Protein AF-A0A1I8CE10-F1 (afdb_monomer_lite)

pLDDT: mean 77.89, std 14.16, range [30.45, 92.81]

Foldseek 3Di:
DQKDKDKWAADCVQPVQEDDPVCLVVLRGTFKMWIARPVPPRPDGVDIDGPDPPSDRHIQQDWDQDPVLNFKIWTWRFQQQKIWIWGRVPVVDIDTPDMDGAAHCQAPVNVDWDADPNDTDHGHHFDADPNHTRHTHFHDWDADNVRPDIDTDRDDDLRHSVVRTVVSVDDDD

Secondary structure (DSSP, 8-state):
--EEEEE--B-HHHHTT---HHHHHTT-B--EEEEEESSS-TT-EEEEEES-SS---S-EEEEEE-SSSTTEEEEEETTTTEEEEEE-SSTTS-EEEEEEE-SSS-SGGG---EEETTEEEPPPPPPEETTEE--S----EEE-TTS--EEE-----HHHHHHH-GGGS----

Structure (mmCIF, N/CA/C/O backbone):
data_AF-A0A1I8CE10-F1
#
_entry.id   AF-A0A1I8CE10-F1
#
loop_
_atom_site.group_PDB
_atom_site.id
_atom_site.type_symbol
_atom_site.label_atom_id
_atom_site.label_alt_id
_atom_site.label_comp_id
_atom_site.label_asym_id
_atom_site.label_entity_id
_atom_site.label_seq_id
_atom_site.pdbx_PDB_ins_code
_atom_site.Cartn_x
_atom_site.Cartn_y
_atom_site.Cartn_z
_atom_site.occupancy
_atom_site.B_iso_or_equiv
_atom_site.auth_seq_id
_atom_site.auth_comp_id
_atom_site.auth_asym_id
_atom_site.auth_atom_id
_atom_site.pdbx_PDB_model_num
ATOM 1 N N . MET A 1 1 ? 13.246 -8.061 -19.272 1.00 61.94 1 MET A N 1
ATOM 2 C CA . MET A 1 1 ? 13.895 -7.021 -18.433 1.00 61.94 1 MET A CA 1
ATOM 3 C C . MET A 1 1 ? 14.437 -7.680 -17.164 1.00 61.94 1 MET A C 1
ATOM 5 O O . MET A 1 1 ? 13.780 -8.584 -16.674 1.00 61.94 1 MET A O 1
ATOM 9 N N . ASN A 1 2 ? 15.607 -7.287 -16.641 1.00 68.12 2 ASN A N 1
ATOM 10 C CA . ASN A 1 2 ? 16.063 -7.734 -15.312 1.00 68.12 2 ASN A CA 1
ATOM 11 C C . ASN A 1 2 ? 15.824 -6.592 -14.330 1.00 68.12 2 ASN A C 1
ATOM 13 O O . ASN A 1 2 ? 16.717 -5.783 -14.114 1.00 68.12 2 ASN A O 1
ATOM 17 N N . ALA A 1 3 ? 14.603 -6.480 -13.820 1.00 72.81 3 ALA A N 1
ATOM 18 C CA . ALA A 1 3 ? 14.225 -5.403 -12.917 1.00 72.81 3 ALA A CA 1
ATOM 19 C C . ALA A 1 3 ? 14.178 -5.899 -11.472 1.00 72.81 3 ALA A C 1
ATOM 21 O O . ALA A 1 3 ? 13.617 -6.958 -11.198 1.00 72.81 3 ALA A O 1
ATOM 22 N N . MET A 1 4 ? 14.718 -5.105 -10.552 1.00 74.88 4 MET A N 1
ATOM 23 C CA . MET A 1 4 ? 14.392 -5.185 -9.130 1.00 74.88 4 MET A CA 1
ATOM 24 C C . MET A 1 4 ? 13.599 -3.944 -8.755 1.00 74.88 4 MET A C 1
ATOM 26 O O . MET A 1 4 ? 13.940 -2.841 -9.175 1.00 74.88 4 MET A O 1
ATOM 30 N N . ILE A 1 5 ? 12.520 -4.136 -8.005 1.00 76.19 5 ILE A N 1
ATOM 31 C CA . ILE A 1 5 ? 11.600 -3.065 -7.644 1.00 76.19 5 ILE A CA 1
ATOM 32 C C . ILE A 1 5 ? 11.663 -2.882 -6.139 1.00 76.19 5 ILE A C 1
ATOM 34 O O . ILE A 1 5 ? 11.455 -3.831 -5.387 1.00 76.19 5 ILE A O 1
ATOM 38 N N . ASN A 1 6 ? 11.954 -1.658 -5.720 1.00 78.06 6 ASN A N 1
ATOM 39 C CA . ASN A 1 6 ? 12.004 -1.265 -4.326 1.00 78.06 6 ASN A CA 1
ATOM 40 C C . ASN A 1 6 ? 10.860 -0.303 -4.022 1.00 78.06 6 ASN A C 1
ATOM 42 O O . ASN A 1 6 ? 10.732 0.738 -4.673 1.00 78.06 6 ASN A O 1
ATOM 46 N N . THR A 1 7 ? 10.077 -0.639 -3.008 1.00 79.62 7 THR A N 1
ATOM 47 C CA . THR A 1 7 ? 9.103 0.256 -2.390 1.00 79.62 7 THR A CA 1
ATOM 48 C C . THR A 1 7 ? 9.663 0.876 -1.123 1.00 79.62 7 THR A C 1
ATOM 50 O O . THR A 1 7 ? 10.658 0.427 -0.553 1.00 79.62 7 THR A O 1
ATOM 53 N N . GLU A 1 8 ? 9.002 1.933 -0.671 1.00 80.44 8 GLU A N 1
ATOM 54 C CA . GLU A 1 8 ? 9.357 2.645 0.543 1.00 80.44 8 GLU A CA 1
ATOM 55 C C . GLU A 1 8 ? 8.199 2.589 1.538 1.00 80.44 8 GLU A C 1
ATOM 57 O O . GLU A 1 8 ? 7.054 2.877 1.189 1.00 80.44 8 GLU A O 1
ATOM 62 N N . TRP A 1 9 ? 8.524 2.300 2.796 1.00 82.56 9 TRP A N 1
ATOM 63 C CA . TRP A 1 9 ? 7.631 2.515 3.932 1.00 82.56 9 TRP A CA 1
ATOM 64 C C . TRP A 1 9 ? 8.185 3.643 4.814 1.00 82.56 9 TRP A C 1
ATOM 66 O O . TRP A 1 9 ? 8.632 4.654 4.290 1.00 82.56 9 TRP A O 1
ATOM 76 N N . GLY A 1 10 ? 8.169 3.526 6.139 1.00 84.25 10 GLY A N 1
ATOM 77 C CA . GLY A 1 10 ? 8.849 4.459 7.041 1.00 84.25 10 GLY A CA 1
ATOM 78 C C . GLY A 1 10 ? 10.005 3.798 7.783 1.00 84.25 10 GLY A C 1
ATOM 79 O O . GLY A 1 10 ? 10.078 2.574 7.891 1.00 84.25 10 GLY A O 1
ATOM 80 N N . SER A 1 11 ? 10.902 4.612 8.343 1.00 89.19 11 SER A N 1
ATOM 81 C CA . SER A 1 11 ? 11.915 4.091 9.269 1.00 89.19 11 SER A CA 1
ATOM 82 C C . SER A 1 11 ? 11.237 3.465 10.501 1.00 89.19 11 SER A C 1
ATOM 84 O O . SER A 1 11 ? 10.192 3.976 10.918 1.00 89.19 11 SER A O 1
ATOM 86 N N . PRO A 1 12 ? 11.822 2.443 11.159 1.00 88.75 12 PRO A N 1
ATOM 87 C CA . PRO A 1 12 ? 11.229 1.816 12.344 1.00 88.75 12 PRO A CA 1
ATOM 88 C C . PRO A 1 12 ? 10.793 2.807 13.433 1.00 88.75 12 PRO A C 1
ATOM 90 O O . PRO A 1 12 ? 9.740 2.646 14.045 1.00 88.75 12 PRO A O 1
ATOM 93 N N . ASN A 1 13 ? 11.557 3.883 13.644 1.00 91.12 13 ASN A N 1
ATOM 94 C CA . ASN A 1 13 ? 11.224 4.915 14.628 1.00 91.12 13 ASN A CA 1
ATOM 95 C C . ASN A 1 13 ? 9.991 5.751 14.259 1.00 91.12 13 ASN A C 1
ATOM 97 O O . ASN A 1 13 ? 9.339 6.268 15.160 1.00 91.12 13 ASN A O 1
ATOM 101 N N . SER A 1 14 ? 9.676 5.867 12.970 1.00 88.81 14 SER A N 1
ATOM 102 C CA . SER A 1 14 ? 8.537 6.630 12.444 1.00 88.81 14 SER A CA 1
ATOM 103 C C . SER A 1 14 ? 7.235 5.826 12.405 1.00 88.81 14 SER A C 1
ATOM 105 O O . SER A 1 14 ? 6.162 6.413 12.337 1.00 88.81 14 SER A O 1
ATOM 107 N N . ILE A 1 15 ? 7.314 4.492 12.416 1.00 87.38 15 ILE A N 1
ATOM 108 C CA . ILE A 1 15 ? 6.144 3.608 12.248 1.00 87.38 15 ILE A CA 1
ATOM 109 C C . ILE A 1 15 ? 5.738 2.893 13.540 1.00 87.38 15 ILE A C 1
ATOM 111 O O . ILE A 1 15 ? 4.560 2.583 13.721 1.00 87.38 15 ILE A O 1
ATOM 115 N N . LYS A 1 16 ? 6.688 2.644 14.457 1.00 88.75 16 LYS A N 1
ATOM 116 C CA . LYS A 1 16 ? 6.484 1.755 15.616 1.00 88.75 16 LYS A CA 1
ATOM 117 C C . LYS A 1 16 ? 5.374 2.203 16.569 1.00 88.75 16 LYS A C 1
ATOM 119 O O . LYS A 1 16 ? 4.753 1.349 17.187 1.00 88.75 16 LYS A O 1
ATOM 124 N N . ASN A 1 17 ? 5.121 3.510 16.656 1.00 89.00 17 ASN A N 1
ATOM 125 C CA . ASN A 1 17 ? 4.193 4.119 17.614 1.00 89.00 17 ASN A CA 1
ATOM 126 C C . ASN A 1 17 ? 2.840 4.515 16.997 1.00 89.00 17 ASN A C 1
ATOM 128 O O . ASN A 1 17 ? 2.095 5.270 17.614 1.00 89.00 17 ASN A O 1
ATOM 132 N N . GLY A 1 18 ? 2.528 4.034 15.792 1.00 88.44 18 GLY A N 1
ATOM 133 C CA . GLY A 1 18 ? 1.312 4.415 15.074 1.00 88.44 18 GLY A CA 1
ATOM 134 C C . GLY A 1 18 ? 1.564 5.398 13.934 1.00 88.44 18 GLY A C 1
ATOM 135 O O . GLY A 1 18 ? 2.695 5.810 13.667 1.00 88.44 18 GLY A O 1
ATOM 136 N N . PHE A 1 19 ? 0.489 5.718 13.226 1.00 87.88 19 PHE A N 1
ATOM 137 C CA . PHE A 1 19 ? 0.472 6.678 12.136 1.00 87.88 19 PHE A CA 1
ATOM 138 C C . PHE A 1 19 ? 0.499 8.111 12.687 1.00 87.88 19 PHE A C 1
ATOM 140 O O . PHE A 1 19 ? -0.217 8.440 13.633 1.00 87.88 19 PHE A O 1
ATOM 147 N N . ASN A 1 20 ? 1.293 8.991 12.082 1.00 88.56 20 ASN A N 1
ATOM 148 C CA . ASN A 1 20 ? 1.401 10.386 12.494 1.00 88.56 20 ASN A CA 1
ATOM 149 C C . ASN A 1 20 ? 1.367 11.316 11.279 1.00 88.56 20 ASN A C 1
ATOM 151 O O . ASN A 1 20 ? 2.265 11.298 10.439 1.00 88.56 20 ASN A O 1
ATOM 155 N N . ILE A 1 21 ? 0.362 12.189 11.223 1.00 84.81 21 ILE A N 1
ATOM 156 C CA . ILE A 1 21 ? 0.186 13.140 10.120 1.00 84.81 21 ILE A CA 1
ATOM 157 C C . ILE A 1 21 ? 1.339 14.152 10.008 1.00 84.81 21 ILE A C 1
ATOM 159 O O . ILE A 1 21 ? 1.655 14.614 8.915 1.00 84.81 21 ILE A O 1
ATOM 163 N N . GLU A 1 22 ? 2.020 14.481 11.106 1.00 88.81 22 GLU A N 1
ATOM 164 C CA . GLU A 1 22 ? 3.191 15.364 11.052 1.00 88.81 22 GLU A CA 1
ATOM 165 C C . GLU A 1 22 ? 4.396 14.653 10.424 1.00 88.81 22 GLU A C 1
ATOM 167 O O . GLU A 1 22 ? 5.203 15.272 9.734 1.00 88.81 22 GLU A O 1
ATOM 172 N N . ASP A 1 23 ? 4.502 13.334 10.583 1.00 88.44 23 ASP A N 1
ATOM 173 C CA . ASP A 1 23 ? 5.559 12.540 9.952 1.00 88.44 23 ASP A CA 1
ATOM 174 C C . ASP A 1 23 ? 5.354 12.407 8.434 1.00 88.44 23 ASP A C 1
ATOM 176 O O . ASP A 1 23 ? 6.337 12.317 7.695 1.00 88.44 23 ASP A O 1
ATOM 180 N N . VAL A 1 24 ? 4.105 12.515 7.962 1.00 82.19 24 VAL A N 1
ATOM 181 C CA . VAL A 1 24 ? 3.761 12.679 6.538 1.00 82.19 24 VAL A CA 1
ATOM 182 C C . VAL A 1 24 ? 4.380 13.967 5.989 1.00 82.19 24 VAL A C 1
ATOM 184 O O . VAL A 1 24 ? 5.146 13.919 5.029 1.00 82.19 24 VAL A O 1
ATOM 187 N N . LYS A 1 25 ? 4.103 15.114 6.630 1.00 82.25 25 LYS A N 1
ATOM 188 C CA . LYS A 1 25 ? 4.621 16.435 6.217 1.00 82.25 25 LYS A CA 1
ATOM 189 C C . LYS A 1 25 ? 6.147 16.498 6.252 1.00 82.25 25 LYS A C 1
ATOM 191 O O . LYS A 1 25 ? 6.760 17.147 5.413 1.00 82.25 25 LYS A O 1
ATOM 196 N N . ASN A 1 26 ? 6.748 15.795 7.208 1.00 86.88 26 ASN A N 1
ATOM 197 C CA . ASN A 1 26 ? 8.195 15.704 7.370 1.00 86.88 26 ASN A CA 1
ATOM 198 C C . ASN A 1 26 ? 8.855 14.660 6.446 1.00 86.88 26 ASN A C 1
ATOM 200 O O . ASN A 1 26 ? 10.049 14.403 6.592 1.00 86.88 26 ASN A O 1
ATOM 204 N N . GLY A 1 27 ? 8.107 14.028 5.532 1.00 84.88 27 GLY A N 1
ATOM 205 C CA . GLY A 1 27 ? 8.654 13.087 4.551 1.00 84.88 27 GLY A CA 1
ATOM 206 C C . GLY A 1 27 ? 9.203 11.793 5.157 1.00 84.88 27 GLY A C 1
ATOM 207 O O . GLY A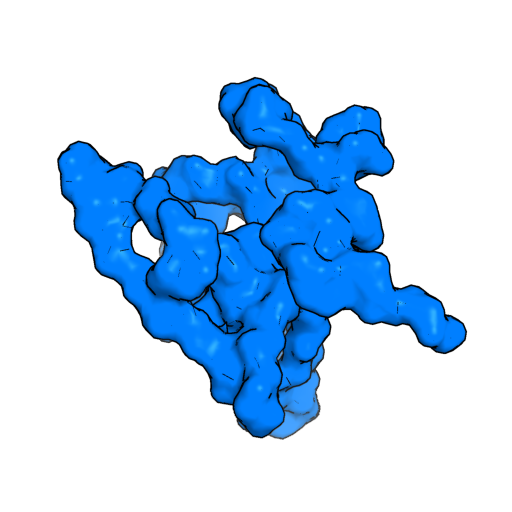 1 27 ? 10.081 11.165 4.572 1.00 84.88 27 GLY A O 1
ATOM 208 N N . LYS A 1 28 ? 8.719 11.382 6.336 1.00 87.00 28 LYS A N 1
ATOM 209 C CA . LYS A 1 28 ? 9.192 10.164 7.019 1.00 87.00 28 LYS A CA 1
ATOM 210 C C . LYS A 1 28 ? 8.510 8.882 6.538 1.00 87.00 28 LYS A C 1
ATOM 212 O O . LYS A 1 28 ? 8.861 7.797 7.007 1.00 87.00 28 LYS A O 1
ATOM 217 N N . TYR A 1 29 ? 7.547 9.006 5.628 1.00 84.44 29 TYR A N 1
ATOM 218 C CA . TYR A 1 29 ? 6.904 7.889 4.951 1.00 84.44 29 TYR A CA 1
ATOM 219 C C . TYR A 1 29 ? 7.250 7.883 3.467 1.00 84.44 29 TYR A C 1
ATOM 221 O O . TYR A 1 29 ? 7.323 8.924 2.813 1.00 84.44 29 TYR A O 1
ATOM 229 N N . GLY A 1 30 ? 7.416 6.672 2.955 1.00 78.69 30 GLY A N 1
ATOM 230 C CA . GLY A 1 30 ? 7.733 6.377 1.577 1.00 78.69 30 GLY A CA 1
ATOM 231 C C . GLY A 1 30 ? 6.723 6.958 0.607 1.00 78.69 30 GLY A C 1
ATOM 232 O O . GLY A 1 30 ? 5.524 7.027 0.887 1.00 78.69 30 GLY A O 1
ATOM 233 N N . SER A 1 31 ? 7.227 7.388 -0.540 1.00 75.50 31 SER A N 1
ATOM 234 C CA . SER A 1 31 ? 6.418 7.998 -1.605 1.00 75.50 31 SER A CA 1
ATOM 235 C C . SER A 1 31 ? 6.916 7.641 -3.004 1.00 75.50 31 SER A C 1
ATOM 237 O O . SER A 1 31 ? 6.266 7.979 -3.995 1.00 75.50 31 SER A O 1
ATOM 239 N N . HIS A 1 32 ? 8.031 6.915 -3.096 1.00 75.19 32 HIS A N 1
ATOM 240 C CA . HIS A 1 32 ? 8.653 6.557 -4.358 1.00 75.19 32 HIS A CA 1
ATOM 241 C C . HIS A 1 32 ? 8.706 5.051 -4.544 1.00 75.19 32 HIS A C 1
ATOM 243 O O . HIS A 1 32 ? 8.710 4.265 -3.593 1.00 75.19 32 HIS A O 1
ATOM 249 N N . ILE A 1 33 ? 8.789 4.668 -5.813 1.00 75.56 33 ILE A N 1
ATOM 250 C CA . ILE A 1 33 ? 9.250 3.350 -6.205 1.00 75.56 33 ILE A CA 1
ATOM 251 C C . ILE A 1 33 ? 10.467 3.523 -7.082 1.00 75.56 33 ILE A C 1
ATOM 253 O O . ILE A 1 33 ? 10.523 4.366 -7.977 1.00 75.56 33 ILE A O 1
ATOM 257 N N . THR A 1 34 ? 11.463 2.697 -6.802 1.00 75.88 34 THR A N 1
ATOM 258 C CA . THR A 1 34 ? 12.688 2.665 -7.587 1.00 75.88 34 THR A CA 1
ATOM 259 C C . THR A 1 34 ? 12.775 1.336 -8.313 1.00 75.88 34 THR A C 1
ATOM 261 O O . THR A 1 34 ? 12.608 0.280 -7.702 1.00 75.88 34 THR A O 1
ATOM 264 N N . ILE A 1 35 ? 13.041 1.394 -9.617 1.00 75.25 35 ILE A N 1
ATOM 265 C CA . ILE A 1 35 ? 13.308 0.218 -10.443 1.00 75.25 35 ILE A CA 1
ATOM 266 C C . ILE A 1 35 ? 14.797 0.219 -10.788 1.00 75.25 35 ILE A C 1
ATOM 268 O O . ILE A 1 35 ? 15.332 1.185 -11.334 1.00 75.25 35 ILE A O 1
ATOM 272 N N . TYR A 1 36 ? 15.467 -0.880 -10.468 1.00 74.19 36 TYR A N 1
ATOM 273 C CA . TYR A 1 36 ? 16.893 -1.100 -10.689 1.00 74.19 36 TYR A CA 1
ATOM 274 C C . TYR A 1 36 ? 17.122 -2.140 -11.781 1.00 74.19 36 TYR A C 1
ATOM 276 O O . TYR A 1 36 ? 16.334 -3.080 -11.905 1.00 74.19 36 TYR A O 1
ATOM 284 N N . ASN A 1 37 ? 18.239 -2.033 -12.510 1.00 72.25 37 ASN A N 1
ATOM 285 C CA . ASN A 1 37 ? 18.740 -3.153 -13.304 1.00 72.25 37 ASN A CA 1
ATOM 286 C C . ASN A 1 37 ? 19.331 -4.164 -12.328 1.00 72.25 37 ASN A C 1
ATOM 288 O O . ASN A 1 37 ? 20.247 -3.837 -11.585 1.00 72.25 37 ASN A O 1
ATOM 292 N N . TRP A 1 38 ? 18.818 -5.385 -12.308 1.00 69.00 38 TRP A N 1
ATOM 293 C CA . TRP A 1 38 ? 19.294 -6.398 -11.372 1.00 69.00 38 TRP A CA 1
ATOM 294 C C . TRP A 1 38 ? 20.625 -7.037 -11.798 1.00 69.00 38 TRP A C 1
ATOM 296 O O . TRP A 1 38 ? 21.366 -7.532 -10.953 1.00 69.00 38 TRP A O 1
ATOM 306 N N . LYS A 1 39 ? 20.935 -7.071 -13.104 1.00 68.94 39 LYS A N 1
ATOM 307 C CA . LYS A 1 39 ? 22.150 -7.744 -13.609 1.00 68.94 39 LYS A CA 1
ATOM 308 C C . LYS A 1 39 ? 23.407 -6.884 -13.521 1.00 68.94 39 LYS A C 1
ATOM 310 O O . LYS A 1 39 ? 24.496 -7.424 -13.344 1.00 68.94 39 LYS A O 1
ATOM 315 N N . GLU A 1 40 ? 23.266 -5.575 -13.658 1.00 61.34 40 GLU A N 1
ATOM 316 C CA . GLU A 1 40 ? 24.352 -4.628 -13.421 1.00 61.34 40 GLU A CA 1
ATOM 317 C C . GLU A 1 40 ? 24.359 -4.314 -11.924 1.00 61.34 40 GLU A C 1
ATOM 319 O O . GLU A 1 40 ? 23.303 -4.193 -11.308 1.00 61.34 40 GLU A O 1
ATOM 324 N N . LYS A 1 41 ? 25.537 -4.293 -11.287 1.00 53.78 41 LYS A N 1
ATOM 325 C CA . LYS A 1 41 ? 25.643 -4.046 -9.839 1.00 53.78 41 LYS A CA 1
ATOM 326 C C . LYS A 1 41 ? 24.832 -2.794 -9.475 1.00 53.78 41 LYS A C 1
ATOM 328 O O . LYS A 1 41 ? 24.853 -1.823 -10.221 1.00 53.78 41 LYS A O 1
ATOM 333 N N . ALA A 1 42 ? 24.171 -2.827 -8.314 1.00 52.03 42 ALA A N 1
ATOM 334 C CA . ALA A 1 42 ? 23.176 -1.871 -7.800 1.00 52.03 42 ALA A CA 1
ATOM 335 C C . ALA A 1 42 ? 23.546 -0.361 -7.793 1.00 52.03 42 ALA A C 1
ATOM 337 O O . ALA A 1 42 ? 22.781 0.453 -7.275 1.00 52.03 42 ALA A O 1
ATOM 338 N N . SER A 1 43 ? 24.704 0.025 -8.330 1.00 52.94 43 SER A N 1
ATOM 339 C CA . SER A 1 43 ? 25.124 1.405 -8.573 1.00 52.94 43 SER A CA 1
ATOM 340 C C . SER A 1 43 ? 24.388 2.076 -9.737 1.00 52.94 43 SER A C 1
ATOM 342 O O . SER A 1 43 ? 24.211 3.291 -9.686 1.00 52.94 43 SER A O 1
ATOM 344 N N . ASP A 1 44 ? 23.893 1.321 -10.722 1.00 52.94 44 ASP A N 1
ATOM 345 C CA . ASP A 1 44 ? 23.140 1.893 -11.844 1.00 52.94 44 ASP A CA 1
ATOM 346 C C . ASP A 1 44 ? 21.638 1.867 -11.531 1.00 52.94 44 ASP A C 1
ATOM 348 O O . ASP A 1 44 ? 20.899 0.928 -11.844 1.00 52.94 44 ASP A O 1
ATOM 352 N N . LYS A 1 45 ? 21.171 2.915 -10.840 1.00 53.72 45 LYS A N 1
ATOM 353 C CA . LYS A 1 45 ? 19.735 3.216 -10.753 1.00 53.72 45 LYS A CA 1
ATOM 354 C C . LYS A 1 45 ? 19.224 3.390 -12.179 1.00 53.72 45 LYS A C 1
ATOM 356 O O . LYS A 1 45 ? 19.575 4.377 -12.816 1.00 53.72 45 LYS A O 1
ATOM 361 N N . LEU A 1 46 ? 18.391 2.464 -12.658 1.00 55.66 46 LEU A N 1
ATOM 362 C CA . LEU A 1 46 ? 17.733 2.660 -13.944 1.00 55.66 46 LEU A CA 1
ATOM 363 C C . LEU A 1 46 ? 16.791 3.853 -13.828 1.00 55.66 46 LEU A C 1
ATOM 365 O O . LEU A 1 46 ? 16.957 4.809 -14.574 1.00 55.66 46 LEU A O 1
ATOM 369 N N . TRP A 1 47 ? 15.860 3.835 -12.863 1.00 60.59 47 TRP A N 1
ATOM 370 C CA . TRP A 1 47 ? 14.855 4.893 -12.725 1.00 60.59 47 TRP A CA 1
ATOM 371 C C . TRP A 1 47 ? 14.309 5.010 -11.295 1.00 60.59 47 TRP A C 1
ATOM 373 O O . TRP A 1 47 ? 14.046 4.010 -10.626 1.00 60.59 47 TRP A O 1
ATOM 383 N N . ASN A 1 48 ? 14.086 6.247 -10.846 1.00 55.53 48 ASN A N 1
ATOM 384 C CA . ASN A 1 48 ? 13.310 6.574 -9.647 1.00 55.53 48 ASN A CA 1
ATOM 385 C C . ASN A 1 48 ? 12.069 7.350 -10.099 1.00 55.53 48 ASN A C 1
ATOM 387 O O . ASN A 1 48 ? 12.216 8.408 -10.714 1.00 55.53 48 ASN A O 1
ATOM 391 N N . PHE A 1 49 ? 10.872 6.829 -9.830 1.00 60.28 49 PHE A N 1
ATOM 392 C CA . PHE A 1 49 ? 9.632 7.535 -10.128 1.00 60.28 49 PHE A CA 1
ATOM 393 C C . PHE A 1 49 ? 8.742 7.607 -8.890 1.00 60.28 49 PHE A C 1
ATOM 395 O O . PHE A 1 49 ? 8.639 6.683 -8.080 1.00 60.28 49 PHE A O 1
ATOM 402 N N . THR A 1 50 ? 8.062 8.736 -8.751 1.00 55.53 50 THR A N 1
ATOM 403 C CA . THR A 1 50 ? 7.005 8.890 -7.760 1.00 55.53 50 THR A CA 1
ATOM 404 C C . THR A 1 50 ? 5.771 8.162 -8.290 1.00 55.53 50 THR A C 1
ATOM 406 O O . THR A 1 50 ? 5.229 8.536 -9.330 1.00 55.53 50 THR A O 1
ATOM 409 N N . VAL A 1 51 ? 5.336 7.106 -7.595 1.00 52.78 51 VAL A N 1
ATOM 410 C CA . VAL A 1 51 ? 4.153 6.291 -7.965 1.00 52.78 51 VAL A CA 1
ATOM 411 C C . VAL A 1 51 ? 2.896 7.144 -8.078 1.00 52.78 51 VAL A C 1
ATOM 413 O O . VAL A 1 51 ? 1.992 6.842 -8.852 1.00 52.78 51 VAL A O 1
ATOM 416 N N . LEU A 1 52 ? 2.856 8.220 -7.299 1.00 49.84 52 LEU A N 1
ATOM 417 C CA . LEU A 1 52 ? 1.784 9.191 -7.258 1.00 49.84 52 LEU A CA 1
ATOM 418 C C . LEU A 1 52 ? 2.432 10.561 -7.461 1.00 49.84 52 LEU A C 1
ATOM 420 O O . LEU A 1 52 ? 2.991 11.119 -6.520 1.00 49.84 52 LEU A O 1
ATOM 424 N N . LYS A 1 53 ? 2.379 11.118 -8.681 1.00 41.38 53 LYS A N 1
ATOM 425 C CA . LYS A 1 53 ? 2.706 12.547 -8.891 1.00 41.38 53 LYS A CA 1
ATOM 426 C C . LYS A 1 53 ? 1.841 13.447 -7.991 1.00 41.38 53 LYS A C 1
ATOM 428 O O . LYS A 1 53 ? 2.249 14.549 -7.625 1.00 41.38 53 LYS A O 1
ATOM 433 N N . ASP A 1 54 ? 0.715 12.908 -7.543 1.00 39.66 54 ASP A N 1
ATOM 434 C CA . ASP A 1 54 ? -0.298 13.562 -6.735 1.00 39.66 54 ASP A CA 1
ATOM 435 C C . ASP A 1 54 ? -0.008 13.322 -5.249 1.00 39.66 54 ASP A C 1
ATOM 437 O O . ASP A 1 54 ? -0.713 12.564 -4.603 1.00 39.66 54 ASP A O 1
ATOM 441 N N . LYS A 1 55 ? 1.089 13.892 -4.722 1.00 42.62 55 LYS A N 1
ATOM 442 C CA . LYS A 1 55 ? 1.342 14.246 -3.296 1.00 42.62 55 LYS A CA 1
ATOM 443 C C . LYS A 1 55 ? 0.840 13.293 -2.188 1.00 42.62 55 LYS A C 1
ATOM 445 O O . LYS A 1 55 ? 0.640 13.712 -1.049 1.00 42.62 55 LYS A O 1
ATOM 450 N N . CYS A 1 56 ? 0.669 12.011 -2.477 1.00 41.66 56 CYS A N 1
ATOM 451 C CA . CYS A 1 56 ? 0.103 11.050 -1.551 1.00 41.66 56 CYS A CA 1
ATOM 452 C C . CYS A 1 56 ? 1.252 10.302 -0.893 1.00 41.66 56 CYS A C 1
ATOM 454 O O . CYS A 1 56 ? 1.626 9.184 -1.244 1.00 41.66 56 CYS A O 1
ATOM 456 N N . HIS A 1 57 ? 1.855 11.008 0.054 1.00 50.94 57 HIS A N 1
ATOM 457 C CA . HIS A 1 57 ? 2.784 10.473 1.026 1.00 50.94 57 HIS A CA 1
ATOM 458 C C . HIS A 1 57 ? 2.035 9.420 1.831 1.00 50.94 57 HIS A C 1
ATOM 460 O O . HIS A 1 57 ? 1.274 9.815 2.700 1.00 50.94 57 HIS A O 1
ATOM 466 N N . LEU A 1 58 ? 2.173 8.137 1.487 1.00 52.66 58 LEU A N 1
ATOM 467 C CA . LEU A 1 58 ? 1.976 6.955 2.339 1.00 52.66 58 LEU A CA 1
ATOM 468 C C . LEU A 1 58 ? 2.076 5.697 1.467 1.00 52.66 58 LEU A C 1
ATOM 470 O O . LEU A 1 58 ? 1.083 5.108 1.051 1.00 52.66 58 LEU A O 1
ATOM 474 N N . SER A 1 59 ? 3.331 5.322 1.215 1.00 51.44 59 SER A N 1
ATOM 475 C CA . SER A 1 59 ? 3.846 3.955 1.133 1.00 51.44 59 SER A CA 1
ATOM 476 C C . SER A 1 59 ? 3.018 2.979 0.300 1.00 51.44 59 SER A C 1
ATOM 478 O O . SER A 1 59 ? 2.090 2.341 0.803 1.00 51.44 59 SER A O 1
ATOM 480 N N . ALA A 1 60 ? 3.457 2.759 -0.941 1.00 54.69 60 ALA A N 1
ATOM 481 C CA . ALA A 1 60 ? 3.156 1.518 -1.637 1.00 54.69 60 ALA A CA 1
ATOM 482 C C . ALA A 1 60 ? 3.738 0.351 -0.818 1.00 54.69 60 ALA A C 1
ATOM 484 O O . ALA A 1 60 ? 4.953 0.247 -0.680 1.00 54.69 60 ALA A O 1
ATOM 485 N N . SER A 1 61 ? 2.899 -0.483 -0.207 1.00 55.81 61 SER A N 1
ATOM 486 C CA . SER A 1 61 ? 3.357 -1.504 0.751 1.00 55.81 61 SER A CA 1
ATOM 487 C C . SER A 1 61 ? 3.841 -2.789 0.077 1.00 55.81 61 SER A C 1
ATOM 489 O O . SER A 1 61 ? 4.632 -3.521 0.668 1.00 55.81 61 SER A O 1
ATOM 491 N N . MET A 1 62 ? 3.418 -3.058 -1.160 1.00 59.19 62 MET A N 1
ATOM 492 C CA . MET A 1 62 ? 3.747 -4.300 -1.857 1.00 59.19 62 MET A CA 1
ATOM 493 C C . MET A 1 62 ? 3.772 -4.119 -3.374 1.00 59.19 62 MET A C 1
ATOM 495 O O . MET A 1 62 ? 2.948 -3.401 -3.945 1.00 59.19 62 MET A O 1
ATOM 499 N N . VAL A 1 63 ? 4.696 -4.845 -4.001 1.00 61.19 63 VAL A N 1
ATOM 500 C CA . VAL A 1 63 ? 4.839 -5.023 -5.445 1.00 61.19 63 VAL A CA 1
ATOM 501 C C . VAL A 1 63 ? 4.482 -6.460 -5.793 1.00 61.19 63 VAL A C 1
ATOM 503 O O . VAL A 1 63 ? 5.057 -7.389 -5.229 1.00 61.19 63 VAL A O 1
ATOM 506 N N . MET A 1 64 ? 3.601 -6.654 -6.769 1.00 60.00 64 MET A N 1
ATOM 507 C CA . MET A 1 64 ? 3.441 -7.944 -7.434 1.00 60.00 64 MET A CA 1
ATOM 508 C C . MET A 1 64 ? 3.934 -7.868 -8.873 1.00 60.00 64 MET A C 1
ATOM 510 O O . MET A 1 64 ? 3.558 -6.955 -9.606 1.00 60.00 64 MET A O 1
ATOM 514 N N . LEU A 1 65 ? 4.695 -8.887 -9.275 1.00 58.59 65 LEU A N 1
ATOM 515 C CA . LEU A 1 65 ? 5.064 -9.156 -10.661 1.00 58.59 65 LEU A CA 1
ATOM 516 C C . LEU A 1 65 ? 4.243 -10.336 -11.187 1.00 58.59 65 LEU A C 1
ATOM 518 O O . LEU A 1 65 ? 4.259 -11.422 -10.598 1.00 58.59 65 LEU A O 1
ATOM 522 N N . SER A 1 66 ? 3.531 -10.133 -12.293 1.00 54.94 66 SER A N 1
ATOM 523 C CA . SER A 1 66 ? 2.871 -11.232 -12.995 1.00 54.94 66 SER A CA 1
ATOM 524 C C . SER A 1 66 ? 3.868 -11.955 -13.897 1.00 54.94 66 SER A C 1
ATOM 526 O O . SER A 1 66 ? 4.622 -11.334 -14.639 1.00 54.94 66 SER A O 1
ATOM 528 N N . ARG A 1 67 ? 3.857 -13.292 -13.866 1.00 52.91 67 ARG A N 1
ATOM 529 C CA . ARG A 1 67 ? 4.658 -14.107 -14.793 1.00 52.91 67 ARG A CA 1
ATOM 530 C C . ARG A 1 67 ? 3.995 -14.248 -16.170 1.00 52.91 67 ARG A C 1
ATOM 532 O O . ARG A 1 67 ? 4.675 -14.576 -17.130 1.00 52.91 67 ARG A O 1
ATOM 539 N N . THR A 1 68 ? 2.679 -14.040 -16.251 1.00 53.75 68 THR A N 1
ATOM 540 C CA . THR A 1 68 ? 1.888 -14.056 -17.494 1.00 53.75 68 THR A CA 1
ATOM 541 C C . THR A 1 68 ? 1.848 -12.694 -18.181 1.00 53.75 68 THR A C 1
ATOM 543 O O . THR A 1 68 ? 1.694 -12.643 -19.396 1.00 53.75 68 THR A O 1
ATOM 546 N N . PHE A 1 69 ? 2.023 -11.608 -17.425 1.00 56.94 69 PHE A N 1
ATOM 547 C CA . PHE A 1 69 ? 2.159 -10.246 -17.941 1.00 56.94 69 PHE A CA 1
ATOM 548 C C . PHE A 1 69 ? 3.575 -9.768 -17.617 1.00 56.94 69 PHE A C 1
ATOM 550 O O . PHE A 1 69 ? 3.788 -9.094 -16.613 1.00 56.94 69 PHE A O 1
ATOM 557 N N . GLU A 1 70 ? 4.553 -10.180 -18.431 1.00 63.50 70 GLU A N 1
ATOM 558 C CA . GLU A 1 70 ? 6.005 -10.049 -18.177 1.00 63.50 70 GLU A CA 1
ATOM 559 C C . GLU A 1 70 ? 6.502 -8.615 -17.882 1.00 63.50 70 GLU A C 1
ATOM 561 O O . GLU A 1 70 ? 7.662 -8.425 -17.506 1.00 63.50 70 GLU A O 1
ATOM 566 N N . TYR A 1 71 ? 5.630 -7.613 -18.016 1.00 68.38 71 TYR A N 1
ATOM 567 C CA . TYR A 1 71 ? 5.928 -6.197 -17.857 1.00 68.38 71 TYR A CA 1
ATOM 568 C C . TYR A 1 71 ? 4.873 -5.432 -17.054 1.00 68.38 71 TYR A C 1
ATOM 570 O O . TYR A 1 71 ? 4.860 -4.211 -17.104 1.00 68.38 71 TYR A O 1
ATOM 578 N N . GLU A 1 72 ? 4.001 -6.099 -16.299 1.00 75.12 72 GLU A N 1
ATOM 579 C CA . GLU A 1 72 ? 3.017 -5.400 -15.470 1.00 75.12 72 GLU A CA 1
ATOM 580 C C . GLU A 1 72 ? 3.316 -5.524 -13.979 1.00 75.12 72 GLU A C 1
ATOM 582 O O . GLU A 1 72 ? 3.708 -6.582 -13.474 1.00 75.12 72 GLU A O 1
ATOM 587 N N . ILE A 1 73 ? 3.091 -4.421 -13.268 1.00 76.94 73 ILE A N 1
ATOM 588 C CA . ILE A 1 73 ? 3.273 -4.326 -11.825 1.00 76.94 73 ILE A CA 1
ATOM 589 C C . ILE A 1 73 ? 1.982 -3.886 -11.143 1.00 76.94 73 ILE A C 1
ATOM 591 O O . ILE A 1 73 ? 1.377 -2.885 -11.522 1.00 76.94 73 ILE A O 1
ATOM 595 N N . GLY A 1 74 ? 1.583 -4.620 -10.105 1.00 79.00 74 GLY A N 1
ATOM 596 C CA . GLY A 1 74 ? 0.527 -4.213 -9.181 1.00 79.00 74 GLY A CA 1
ATOM 597 C C . GLY A 1 74 ? 1.114 -3.550 -7.938 1.00 79.00 74 GLY A C 1
ATOM 598 O O . GLY A 1 74 ? 1.981 -4.132 -7.285 1.00 79.00 74 GLY A O 1
ATOM 599 N N . LEU A 1 75 ? 0.624 -2.358 -7.607 1.00 81.00 75 LEU A N 1
ATOM 600 C CA . LEU A 1 75 ? 0.989 -1.581 -6.426 1.00 81.00 75 LEU A CA 1
ATOM 601 C C . LEU A 1 75 ? -0.238 -1.313 -5.579 1.00 81.00 75 LEU A C 1
ATOM 603 O O . LEU A 1 75 ? -1.274 -0.918 -6.103 1.00 81.00 75 LEU A O 1
ATOM 607 N N . CYS A 1 76 ? -0.115 -1.475 -4.271 1.00 83.44 76 CYS A N 1
ATOM 608 C CA . CYS A 1 76 ? -1.190 -1.173 -3.338 1.00 83.44 76 CYS A CA 1
ATOM 609 C C . CYS A 1 76 ? -0.850 0.049 -2.482 1.00 83.44 76 CYS A C 1
ATOM 611 O O . CYS A 1 76 ? 0.234 0.149 -1.913 1.00 83.44 76 CYS A O 1
ATOM 613 N N . CYS A 1 77 ? -1.795 0.975 -2.371 1.00 84.81 77 CYS A N 1
ATOM 614 C CA . CYS A 1 77 ? -1.756 2.093 -1.442 1.00 84.81 77 CYS A CA 1
ATOM 615 C C . CYS A 1 77 ? -2.717 1.775 -0.299 1.00 84.81 77 CYS A C 1
ATOM 617 O O . CYS A 1 77 ? -3.895 2.132 -0.368 1.00 84.81 77 CYS A O 1
ATOM 619 N N . TRP A 1 78 ? -2.206 1.083 0.726 1.00 88.06 78 TRP A N 1
ATOM 620 C CA . TRP A 1 78 ? -2.995 0.576 1.853 1.00 88.06 78 TRP A CA 1
ATOM 621 C C . TRP A 1 78 ? -3.905 1.645 2.455 1.00 88.06 78 TRP A C 1
ATOM 623 O O . TRP A 1 78 ? -5.110 1.447 2.551 1.00 88.06 78 TRP A O 1
ATOM 633 N N . LEU A 1 79 ? -3.356 2.822 2.771 1.00 87.19 79 LEU A N 1
ATOM 634 C CA . LEU A 1 79 ? -4.157 3.868 3.392 1.00 87.19 79 LEU A CA 1
ATOM 635 C C . LEU A 1 79 ? -5.263 4.380 2.465 1.00 87.19 79 LEU A C 1
ATOM 637 O O . LEU A 1 79 ? -6.390 4.576 2.898 1.00 87.19 79 LEU A O 1
ATOM 641 N N . HIS A 1 80 ? -4.951 4.593 1.187 1.00 85.75 80 HIS A N 1
ATOM 642 C CA . HIS A 1 80 ? -5.914 5.132 0.225 1.00 85.75 80 HIS A CA 1
ATOM 643 C C . HIS A 1 80 ? -6.955 4.118 -0.218 1.00 85.75 80 HIS A C 1
ATOM 645 O O . HIS A 1 80 ? -7.986 4.523 -0.740 1.00 85.75 80 HIS A O 1
ATOM 651 N N . GLY A 1 81 ? -6.688 2.825 -0.042 1.00 88.81 81 GLY A N 1
ATOM 652 C CA . GLY A 1 81 ? -7.592 1.794 -0.520 1.00 88.81 81 GLY A CA 1
ATOM 653 C C . GLY A 1 81 ? -7.496 1.594 -2.021 1.00 88.81 81 GLY A C 1
ATOM 654 O O . GLY A 1 81 ? -8.505 1.318 -2.651 1.00 88.81 81 GLY A O 1
ATOM 655 N N . THR A 1 82 ? -6.327 1.791 -2.638 1.00 86.25 82 THR A N 1
ATOM 656 C CA . THR A 1 82 ? -6.191 1.639 -4.098 1.00 86.25 82 THR A CA 1
ATOM 657 C C . THR A 1 82 ? -5.163 0.592 -4.483 1.00 86.25 82 THR A C 1
ATOM 659 O O . THR A 1 82 ? -4.091 0.511 -3.888 1.00 86.25 82 THR A O 1
ATOM 662 N N . ILE A 1 83 ? -5.482 -0.198 -5.504 1.00 87.25 83 ILE A N 1
ATOM 663 C CA . ILE A 1 83 ? -4.527 -1.015 -6.251 1.00 87.25 83 ILE A CA 1
ATOM 664 C C . ILE A 1 83 ? -4.348 -0.358 -7.612 1.00 87.25 83 ILE A C 1
ATOM 666 O O . ILE A 1 83 ? -5.330 -0.100 -8.302 1.00 87.25 83 ILE A O 1
ATOM 670 N N . LYS A 1 84 ? -3.107 -0.090 -8.000 1.00 85.12 84 LYS A N 1
ATOM 671 C CA . LYS A 1 84 ? -2.734 0.512 -9.278 1.00 85.12 84 LYS A CA 1
ATOM 672 C C . LYS A 1 84 ? -1.875 -0.462 -10.066 1.00 85.12 84 LYS A C 1
ATOM 674 O O . LYS A 1 84 ? -0.934 -1.038 -9.526 1.00 85.12 84 LYS A O 1
ATOM 679 N N . GLN A 1 85 ? -2.207 -0.635 -11.333 1.00 85.12 85 GLN A N 1
ATOM 680 C CA . GLN A 1 85 ? -1.490 -1.492 -12.262 1.00 85.12 85 GLN A CA 1
ATOM 681 C C . GLN A 1 85 ? -0.729 -0.621 -13.249 1.00 85.12 85 GLN A C 1
ATOM 683 O O . GLN A 1 85 ? -1.321 0.274 -13.859 1.00 85.12 85 GLN A O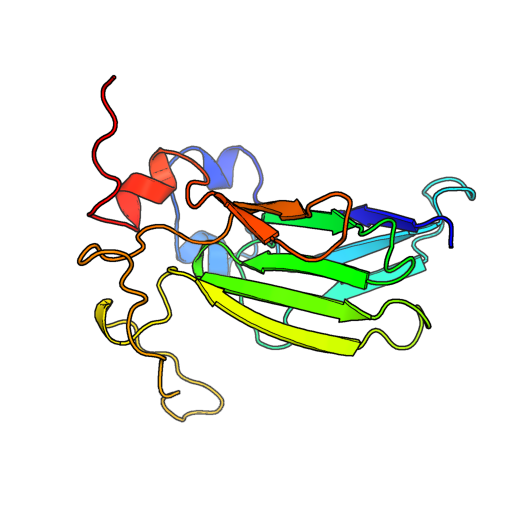 1
ATOM 688 N N . PHE A 1 86 ? 0.563 -0.882 -13.410 1.00 82.94 86 PHE A N 1
ATOM 689 C CA . PHE A 1 86 ? 1.401 -0.153 -14.353 1.00 82.94 86 PHE A CA 1
ATOM 690 C C . PHE A 1 86 ? 1.997 -1.086 -15.399 1.00 82.94 86 PHE A C 1
ATOM 692 O O . PHE A 1 86 ? 2.412 -2.196 -15.070 1.00 82.94 86 PHE A O 1
ATOM 699 N N . ASP A 1 87 ? 2.065 -0.597 -16.633 1.00 82.50 87 ASP A N 1
ATOM 700 C CA . ASP A 1 87 ? 2.814 -1.186 -17.739 1.00 82.50 87 ASP A CA 1
ATOM 701 C C . ASP A 1 87 ? 4.255 -0.653 -17.718 1.00 82.50 87 ASP A C 1
ATOM 703 O O . ASP A 1 87 ? 4.492 0.560 -17.686 1.00 82.50 87 ASP A O 1
ATOM 707 N N . LEU A 1 88 ? 5.204 -1.585 -17.704 1.00 79.25 88 LEU A N 1
ATOM 708 C CA . LEU A 1 88 ? 6.654 -1.402 -17.664 1.00 79.25 88 LEU A CA 1
ATOM 709 C C . LEU A 1 88 ? 7.331 -1.906 -18.953 1.00 79.25 88 LEU A C 1
ATOM 711 O O . LEU A 1 88 ? 8.539 -2.156 -18.947 1.00 79.25 88 LEU A O 1
ATOM 715 N N . THR A 1 89 ? 6.580 -2.102 -20.045 1.00 80.06 89 THR A N 1
ATOM 716 C CA . THR A 1 89 ? 7.118 -2.600 -21.326 1.00 80.06 89 THR A CA 1
ATOM 717 C C . THR A 1 89 ? 8.208 -1.673 -21.859 1.00 80.06 89 THR A C 1
ATOM 719 O O . THR A 1 89 ? 9.245 -2.139 -22.332 1.00 80.06 89 THR A O 1
ATOM 722 N N . ASP A 1 90 ? 7.996 -0.361 -21.725 1.00 78.88 90 ASP A N 1
ATOM 723 C CA . ASP A 1 90 ? 8.998 0.678 -21.949 1.00 78.88 90 ASP A CA 1
ATOM 724 C C . ASP A 1 90 ? 9.354 1.340 -20.605 1.00 78.88 90 ASP A C 1
ATOM 726 O O . ASP A 1 90 ? 8.586 2.165 -20.103 1.00 78.88 90 ASP A O 1
ATOM 730 N N . PRO A 1 91 ? 10.514 1.018 -20.003 1.00 71.12 91 PRO A N 1
ATOM 731 C CA . PRO A 1 91 ? 10.941 1.623 -18.741 1.00 71.12 91 PRO A CA 1
ATOM 732 C C . PRO A 1 91 ? 11.122 3.147 -18.801 1.00 71.12 91 PRO A C 1
ATOM 734 O O . PRO A 1 91 ? 11.066 3.795 -17.758 1.00 71.12 91 PRO A O 1
ATOM 737 N N . GLY A 1 92 ? 11.323 3.727 -19.992 1.00 73.94 92 GLY A N 1
ATOM 738 C CA . GLY A 1 92 ? 11.354 5.180 -20.187 1.00 73.94 92 GLY A CA 1
ATOM 739 C C . GLY A 1 92 ? 9.963 5.823 -20.190 1.00 73.94 92 GLY A C 1
ATOM 740 O O . GLY A 1 92 ? 9.851 7.048 -20.140 1.00 73.94 92 GLY A O 1
ATOM 741 N N . ASN A 1 93 ? 8.902 5.012 -20.235 1.00 80.69 93 ASN A N 1
ATOM 742 C CA . ASN A 1 93 ? 7.517 5.442 -20.373 1.00 80.69 93 ASN A CA 1
ATOM 743 C C . ASN A 1 93 ? 6.556 4.512 -19.615 1.00 80.69 93 ASN A C 1
ATOM 745 O O . ASN A 1 93 ? 5.730 3.815 -20.208 1.00 80.69 93 ASN A O 1
ATOM 749 N N . ILE A 1 94 ? 6.664 4.521 -18.286 1.00 77.38 94 ILE A N 1
ATOM 750 C CA . ILE A 1 94 ? 5.772 3.779 -17.390 1.00 77.38 94 ILE A CA 1
ATOM 751 C C . ILE A 1 94 ? 4.356 4.359 -17.464 1.00 77.38 94 ILE A C 1
ATOM 753 O O . ILE A 1 94 ? 4.164 5.567 -17.297 1.00 77.38 94 ILE A O 1
ATOM 757 N N . LYS A 1 95 ? 3.350 3.498 -17.656 1.00 83.31 95 LYS A N 1
ATOM 758 C CA . LYS A 1 95 ? 1.943 3.915 -17.799 1.00 83.31 95 LYS A CA 1
ATOM 759 C C . LYS A 1 95 ? 1.064 3.279 -16.739 1.00 83.31 95 LYS A C 1
ATOM 761 O O . LYS A 1 95 ? 1.118 2.073 -16.548 1.00 83.31 95 LYS A O 1
ATOM 766 N N . LEU A 1 96 ? 0.207 4.072 -16.097 1.00 83.75 96 LEU A N 1
ATOM 767 C CA . LEU A 1 96 ? -0.907 3.546 -15.307 1.00 83.75 96 LEU A CA 1
ATOM 768 C C . LEU A 1 96 ? -1.948 2.956 -16.270 1.00 83.75 96 LEU A C 1
ATOM 770 O O . LEU A 1 96 ? -2.510 3.689 -17.080 1.00 83.75 96 LEU A O 1
ATOM 774 N N . VAL A 1 97 ? -2.198 1.650 -16.184 1.00 86.94 97 VAL A N 1
ATOM 775 C CA . VAL A 1 97 ? -3.130 0.923 -17.070 1.00 86.94 97 VAL A CA 1
ATOM 776 C C . VAL A 1 97 ? -4.380 0.420 -16.352 1.00 86.94 97 VAL A C 1
ATOM 778 O O . VAL A 1 97 ? -5.370 0.093 -16.998 1.00 86.94 97 VAL A O 1
ATOM 781 N N . GLY A 1 98 ? -4.371 0.408 -15.017 1.00 84.75 98 GLY A N 1
ATOM 782 C CA . GLY A 1 98 ? -5.523 0.008 -14.215 1.00 84.75 98 GLY A CA 1
ATOM 783 C C . GLY A 1 98 ? -5.494 0.606 -12.815 1.00 84.75 98 GLY A C 1
ATOM 784 O O . GLY A 1 98 ? -4.429 0.846 -12.246 1.00 84.75 98 GLY A O 1
ATOM 785 N N . SER A 1 99 ? -6.673 0.851 -12.246 1.00 85.69 99 SER A N 1
ATOM 786 C CA . SER A 1 99 ? -6.832 1.286 -10.858 1.00 85.69 99 SER A CA 1
ATOM 787 C C . SER A 1 99 ? -8.115 0.692 -10.286 1.00 85.69 99 SER A C 1
ATOM 789 O O . SER A 1 99 ? -9.160 0.747 -10.929 1.00 85.69 99 SER A O 1
ATOM 791 N N . LEU A 1 100 ? -8.042 0.145 -9.077 1.00 87.19 100 LEU A N 1
ATOM 792 C CA . LEU A 1 100 ? -9.170 -0.443 -8.357 1.00 87.19 100 LEU A CA 1
ATOM 793 C C . LEU A 1 100 ? -9.216 0.113 -6.935 1.00 87.19 100 LEU A C 1
ATOM 795 O O . LEU A 1 100 ? -8.176 0.200 -6.285 1.00 87.19 100 LEU A O 1
ATOM 799 N N . PHE A 1 101 ? -10.412 0.452 -6.456 1.00 88.06 101 PHE A N 1
ATOM 800 C CA . PHE A 1 101 ? -10.645 0.843 -5.067 1.00 88.06 101 PHE A CA 1
ATOM 801 C C . PHE A 1 101 ? -11.090 -0.366 -4.234 1.00 88.06 101 PHE A C 1
ATOM 803 O O . PHE A 1 101 ? -12.031 -1.069 -4.600 1.00 88.06 101 PHE A O 1
ATOM 810 N N . ILE A 1 10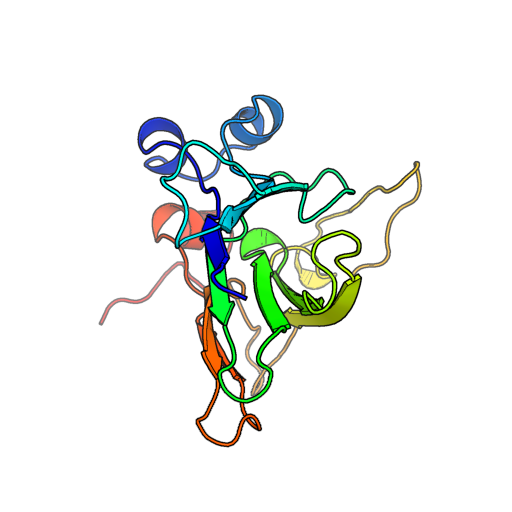2 ? -10.398 -0.612 -3.124 1.00 89.44 102 ILE A N 1
ATOM 811 C CA . ILE A 1 102 ? -10.674 -1.651 -2.131 1.00 89.44 102 ILE A CA 1
ATOM 812 C C . ILE A 1 102 ? -10.406 -1.054 -0.743 1.00 89.44 102 ILE A C 1
ATOM 814 O O . ILE A 1 102 ? -9.252 -0.863 -0.374 1.00 89.44 102 ILE A O 1
ATOM 818 N N . GLY A 1 103 ? -11.454 -0.781 0.035 1.00 90.81 103 GLY A N 1
ATOM 819 C CA . GLY A 1 103 ? -11.322 -0.227 1.389 1.00 90.81 103 GLY A CA 1
ATOM 820 C C . GLY A 1 103 ? -10.618 1.136 1.422 1.00 90.81 103 GLY A C 1
ATOM 821 O O . GLY A 1 103 ? -10.908 2.016 0.612 1.00 90.81 103 GLY A O 1
ATOM 822 N N . GLY A 1 104 ? -9.677 1.292 2.349 1.00 90.25 104 GLY A N 1
ATOM 823 C CA . GLY A 1 104 ? -8.918 2.506 2.616 1.00 90.25 104 GLY A CA 1
ATOM 824 C C . GLY A 1 104 ? -9.751 3.609 3.251 1.00 90.25 104 GLY A C 1
ATOM 825 O O . GLY A 1 104 ? -10.901 3.415 3.621 1.00 90.25 104 GLY A O 1
ATOM 826 N N . ILE A 1 105 ? -9.158 4.795 3.372 1.00 88.94 105 ILE A N 1
ATOM 827 C CA . ILE A 1 105 ? -9.834 5.965 3.944 1.00 88.94 105 ILE A CA 1
ATOM 828 C C . ILE A 1 105 ? -10.489 6.866 2.892 1.00 88.94 105 ILE A C 1
ATOM 830 O O . ILE A 1 105 ? -11.224 7.782 3.255 1.00 88.94 105 ILE A O 1
ATOM 834 N N . LEU A 1 106 ? -10.213 6.655 1.600 1.00 88.50 106 LEU A N 1
ATOM 835 C CA . LEU A 1 106 ? -10.693 7.513 0.512 1.00 88.50 106 LEU A CA 1
ATOM 836 C C . LEU A 1 106 ? -12.028 7.015 -0.050 1.00 88.50 106 LEU A C 1
ATOM 838 O O . LEU A 1 106 ? -12.132 6.682 -1.226 1.00 88.50 106 LEU A O 1
ATOM 842 N N . HIS A 1 107 ? -13.049 6.980 0.803 1.00 89.69 107 HIS A N 1
ATOM 843 C CA . HIS A 1 107 ? -14.427 6.693 0.415 1.00 89.69 107 HIS A CA 1
ATOM 844 C C . HIS A 1 107 ? -15.408 7.555 1.219 1.00 89.69 107 HIS A C 1
ATOM 846 O O . HIS A 1 107 ? -15.096 8.010 2.321 1.00 89.69 107 HIS A O 1
ATOM 852 N N . SER A 1 108 ? -16.621 7.753 0.704 1.00 90.50 108 SER A N 1
ATOM 853 C CA . SER A 1 108 ? -17.621 8.663 1.291 1.00 90.50 108 SER A CA 1
ATOM 854 C C . SER A 1 108 ? -17.980 8.330 2.752 1.00 90.50 108 SER A C 1
ATOM 856 O O . SER A 1 108 ? -18.230 9.225 3.558 1.00 90.50 108 SER A O 1
ATOM 858 N N . GLY A 1 109 ? -17.922 7.049 3.127 1.00 88.12 109 GLY A N 1
ATOM 859 C CA . GLY A 1 109 ? -18.197 6.564 4.488 1.00 88.12 109 GLY A CA 1
ATOM 860 C C . GLY A 1 109 ? -17.188 6.932 5.592 1.00 88.12 109 GLY A C 1
ATOM 861 O O . GLY A 1 109 ? -17.519 6.746 6.759 1.00 88.12 109 GLY A O 1
ATOM 862 N N . THR A 1 110 ? -15.987 7.444 5.286 1.00 87.12 110 THR A N 1
ATOM 863 C CA . THR A 1 110 ? -15.005 7.838 6.328 1.00 87.12 110 THR A CA 1
ATOM 864 C C . THR A 1 110 ? -15.134 9.292 6.776 1.00 87.12 110 THR A C 1
ATOM 866 O O . THR A 1 110 ? -14.545 9.685 7.783 1.00 87.12 110 THR A O 1
ATOM 869 N N . GLY A 1 111 ? -15.854 10.120 6.012 1.00 85.62 111 GLY A N 1
ATOM 870 C CA . GLY A 1 111 ? -15.903 11.570 6.216 1.00 85.62 111 GLY A CA 1
ATOM 871 C C . GLY A 1 111 ? -14.615 12.314 5.831 1.00 85.62 111 GLY A C 1
ATOM 872 O O . GLY A 1 111 ? -14.541 13.530 6.031 1.00 85.62 111 GLY A O 1
ATOM 873 N N . VAL A 1 112 ? -13.611 11.625 5.270 1.00 85.94 112 VAL A N 1
ATOM 874 C CA . VAL A 1 112 ? -12.408 12.261 4.718 1.00 85.94 112 VAL A CA 1
ATOM 875 C C . VAL A 1 112 ? -12.800 13.138 3.532 1.00 85.94 112 VAL A C 1
ATOM 877 O O . VAL A 1 112 ? -13.620 12.762 2.700 1.00 85.94 112 VAL A O 1
ATOM 880 N N . LYS A 1 113 ? -12.196 14.325 3.445 1.00 83.81 113 LYS A N 1
ATOM 881 C CA . LYS A 1 113 ? -12.347 15.229 2.303 1.00 83.81 113 LYS A CA 1
ATOM 882 C C . LYS A 1 113 ? -10.998 15.404 1.634 1.00 83.81 113 LYS A C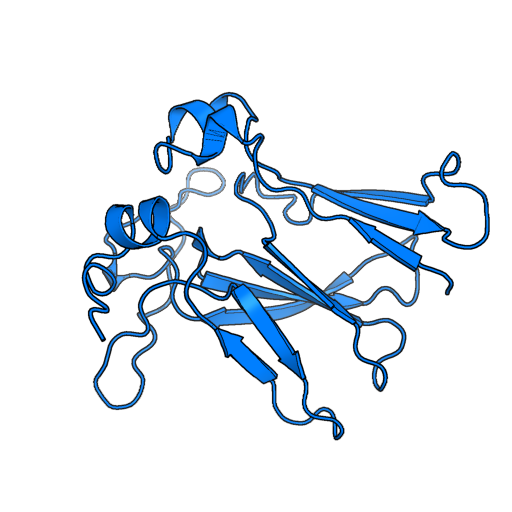 1
ATOM 884 O O . LYS A 1 113 ? -10.037 15.810 2.285 1.00 83.81 113 LYS A O 1
ATOM 889 N N . VAL A 1 114 ? -10.944 15.116 0.341 1.00 82.25 114 VAL A N 1
ATOM 890 C CA . VAL A 1 114 ? -9.756 15.337 -0.483 1.00 82.25 114 VAL A CA 1
ATOM 891 C C . VAL A 1 114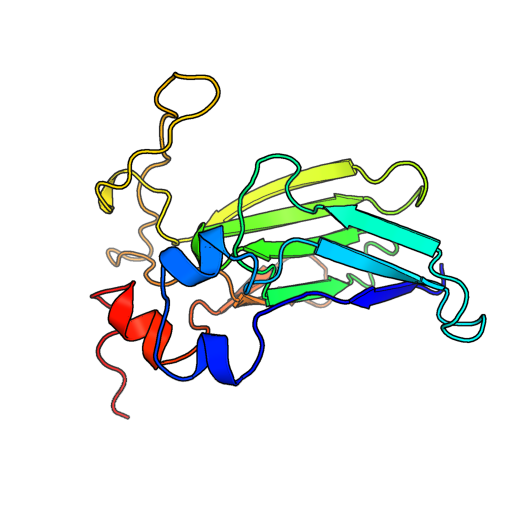 ? -9.939 16.639 -1.245 1.00 82.25 114 VAL A C 1
ATOM 893 O O . VAL A 1 114 ? -11.010 16.886 -1.797 1.00 82.25 114 VAL A O 1
ATOM 896 N N . ILE A 1 115 ? -8.903 17.477 -1.238 1.00 79.75 115 ILE A N 1
ATOM 897 C CA . ILE A 1 115 ? -8.865 18.726 -1.996 1.00 79.75 115 ILE A CA 1
ATOM 898 C C . ILE A 1 115 ? -7.748 18.606 -3.027 1.00 79.75 115 ILE A C 1
ATOM 900 O O . ILE A 1 115 ? -6.583 18.455 -2.658 1.00 79.75 115 ILE A O 1
ATOM 904 N N . GLU A 1 116 ? -8.102 18.710 -4.300 1.00 74.38 116 GLU A N 1
ATOM 905 C CA . GLU A 1 116 ? -7.169 18.709 -5.422 1.00 74.38 116 GLU A CA 1
ATOM 906 C C . GLU A 1 116 ? -7.349 20.001 -6.220 1.00 74.38 116 GLU A C 1
ATOM 908 O O . GLU A 1 116 ? -8.464 20.376 -6.576 1.00 74.38 116 GLU A O 1
ATOM 913 N N . GLU A 1 117 ? -6.254 20.743 -6.411 1.00 79.12 117 GLU A N 1
ATOM 914 C CA . GLU A 1 117 ? -6.251 22.041 -7.112 1.00 79.12 117 GLU A CA 1
ATOM 915 C C . GLU A 1 117 ? -7.311 23.042 -6.602 1.00 79.12 117 GLU A C 1
ATOM 917 O O . GLU A 1 117 ? -7.817 23.887 -7.335 1.00 79.12 117 GLU A O 1
ATOM 922 N N . GLY A 1 118 ? -7.641 22.960 -5.308 1.00 76.81 118 GLY A N 1
ATOM 923 C CA . GLY A 1 118 ? -8.633 23.823 -4.661 1.00 76.81 118 GLY A CA 1
ATOM 924 C C . GLY A 1 118 ? -10.079 23.326 -4.746 1.00 76.81 118 GLY A C 1
ATOM 925 O O . GLY A 1 118 ? -10.955 23.964 -4.165 1.00 76.81 118 GLY A O 1
ATOM 926 N N . ASN A 1 119 ? -10.336 22.185 -5.388 1.00 75.44 119 ASN A N 1
ATOM 927 C CA . ASN A 1 119 ? -11.662 21.578 -5.495 1.00 75.44 119 ASN A CA 1
ATOM 928 C C . ASN A 1 119 ? -11.783 20.333 -4.617 1.00 75.44 119 ASN A C 1
ATOM 930 O O . ASN A 1 119 ? -10.829 19.574 -4.465 1.00 75.44 119 ASN A O 1
ATOM 934 N N . TYR A 1 120 ? -12.972 20.105 -4.057 1.00 81.19 120 TYR A N 1
ATOM 935 C CA . TYR A 1 120 ? -13.264 18.838 -3.394 1.00 81.19 120 TYR A CA 1
ATOM 936 C C . TYR A 1 120 ? -13.359 17.726 -4.434 1.00 81.19 120 TYR A C 1
ATOM 938 O O . TYR A 1 120 ? -14.148 17.820 -5.373 1.00 81.19 120 TYR A O 1
ATOM 946 N N . MET A 1 121 ? -12.573 16.674 -4.240 1.00 81.50 121 MET A N 1
ATOM 947 C CA . MET A 1 121 ? -12.687 15.455 -5.027 1.00 81.50 121 MET A CA 1
ATOM 948 C C . MET A 1 121 ? -13.869 14.631 -4.513 1.00 81.50 121 MET A C 1
ATOM 950 O O . MET A 1 121 ? -14.016 14.420 -3.306 1.00 81.50 121 MET A O 1
ATOM 954 N N . GLU A 1 122 ? -14.703 14.156 -5.436 1.00 85.12 122 GLU A N 1
ATOM 955 C CA . GLU A 1 122 ? -15.745 13.179 -5.134 1.00 85.12 122 GLU A CA 1
ATOM 956 C C . GLU A 1 122 ? -15.097 11.824 -4.824 1.00 85.12 122 GLU A C 1
ATOM 958 O O . GLU A 1 122 ? -14.290 11.313 -5.602 1.00 85.12 122 GLU A O 1
ATOM 963 N N . LEU A 1 123 ? -15.417 11.266 -3.656 1.00 87.56 123 LEU A N 1
ATOM 964 C CA . LEU A 1 123 ? -14.889 9.978 -3.216 1.00 87.56 123 LEU A CA 1
ATOM 965 C C . LEU A 1 123 ? -15.863 8.851 -3.574 1.00 87.56 123 LEU A C 1
ATOM 967 O O . LEU A 1 123 ? -17.074 9.062 -3.493 1.00 87.56 123 LEU A O 1
ATOM 971 N N . PRO A 1 124 ? -15.362 7.651 -3.911 1.00 89.44 124 PRO A N 1
ATOM 972 C CA . PRO A 1 124 ? -16.210 6.504 -4.206 1.00 89.44 124 PRO A CA 1
ATOM 973 C C . PRO A 1 124 ? -17.039 6.075 -2.991 1.00 89.44 124 PRO A C 1
ATOM 975 O O . PRO A 1 124 ? -16.706 6.372 -1.837 1.00 89.44 124 PRO A O 1
ATOM 978 N N . ASP A 1 125 ? -18.097 5.314 -3.257 1.00 92.44 125 ASP A N 1
ATOM 979 C CA . ASP A 1 125 ? -18.866 4.656 -2.207 1.00 92.44 125 ASP A CA 1
ATOM 980 C C . ASP A 1 125 ? -18.030 3.598 -1.467 1.00 92.44 125 ASP A C 1
ATOM 982 O O . ASP A 1 125 ? -17.118 2.999 -2.052 1.00 92.44 125 ASP A O 1
ATOM 986 N N . PRO A 1 126 ? -18.323 3.329 -0.180 1.00 92.50 126 PRO A N 1
ATOM 987 C CA . PRO A 1 126 ? -17.608 2.317 0.580 1.00 92.50 126 PRO A CA 1
ATOM 988 C C . PRO A 1 126 ? -17.823 0.932 -0.032 1.00 92.50 126 PRO A C 1
ATOM 990 O O . PRO A 1 126 ? -18.946 0.545 -0.360 1.00 92.50 126 PRO A O 1
ATOM 993 N N . LEU A 1 127 ? -16.753 0.145 -0.131 1.00 92.81 127 LEU A N 1
ATOM 994 C CA . LEU A 1 127 ? -16.858 -1.230 -0.604 1.00 92.81 127 LEU A CA 1
ATOM 995 C C . LEU A 1 127 ? -17.527 -2.104 0.466 1.00 92.81 127 LEU A C 1
ATOM 997 O O . LEU A 1 127 ? -16.976 -2.302 1.547 1.00 92.81 127 LEU A O 1
ATOM 1001 N N . VAL A 1 128 ? -18.685 -2.678 0.139 1.00 92.19 128 VAL A N 1
ATOM 1002 C CA . VAL A 1 128 ? -19.406 -3.627 0.998 1.00 92.19 128 VAL A CA 1
ATOM 1003 C C . VAL A 1 128 ? -19.384 -5.014 0.362 1.00 92.19 128 VAL A C 1
ATOM 1005 O O . VAL A 1 128 ? -19.798 -5.198 -0.781 1.00 92.19 128 VAL A O 1
ATOM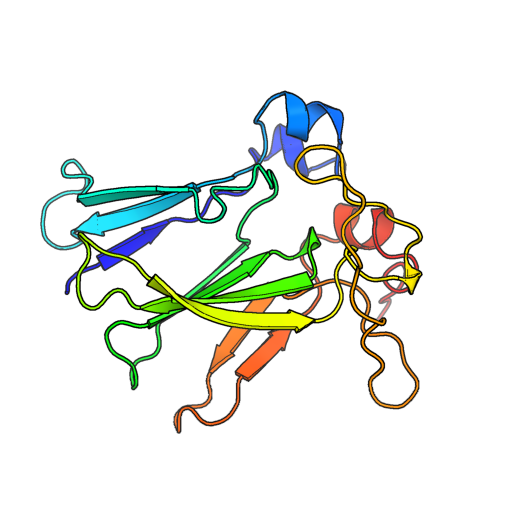 1008 N N . VAL A 1 129 ? -18.914 -6.010 1.113 1.00 90.81 129 VAL A N 1
ATOM 1009 C CA . VAL A 1 129 ? -18.847 -7.413 0.690 1.00 90.81 129 VAL A CA 1
ATOM 1010 C C . VAL A 1 129 ? -19.639 -8.257 1.678 1.00 90.81 129 VAL A C 1
ATOM 1012 O O . VAL A 1 129 ? -19.288 -8.325 2.853 1.00 90.81 129 VAL A O 1
ATOM 1015 N N . LYS A 1 130 ? -20.692 -8.937 1.202 1.00 91.81 130 LYS A N 1
ATOM 1016 C CA . LYS A 1 130 ? -21.581 -9.766 2.044 1.00 91.81 130 LYS A CA 1
ATOM 1017 C C . LYS A 1 130 ? -22.081 -9.001 3.284 1.00 91.81 130 LYS A C 1
ATOM 1019 O O . LYS A 1 130 ? -21.895 -9.461 4.409 1.00 91.81 130 LYS A O 1
ATOM 1024 N N . ASP A 1 131 ? -22.630 -7.807 3.060 1.00 91.62 131 ASP A N 1
ATOM 1025 C CA . ASP A 1 131 ? -23.168 -6.904 4.093 1.00 91.62 131 ASP A CA 1
ATOM 1026 C C . ASP A 1 131 ? -22.154 -6.432 5.151 1.00 91.62 131 ASP A C 1
ATOM 1028 O O . ASP A 1 131 ? -22.528 -5.896 6.194 1.00 91.62 131 ASP A O 1
ATOM 1032 N N . LYS A 1 132 ? -20.852 -6.598 4.887 1.00 89.31 132 LYS A N 1
ATOM 1033 C CA . LYS A 1 132 ? -19.768 -6.090 5.731 1.00 89.31 132 LYS A CA 1
ATOM 1034 C C . LYS A 1 132 ? -18.947 -5.062 4.973 1.00 89.31 132 LYS A C 1
ATOM 1036 O O . LYS A 1 132 ? -18.549 -5.299 3.833 1.00 89.31 132 LYS A O 1
ATOM 1041 N N . LEU A 1 133 ? -18.675 -3.935 5.622 1.00 90.06 133 LEU A N 1
ATOM 1042 C CA . LEU A 1 133 ? -17.730 -2.947 5.117 1.00 90.06 133 LEU A CA 1
ATOM 1043 C C . LEU A 1 133 ? -16.342 -3.592 4.992 1.00 90.06 133 LEU A C 1
ATOM 1045 O O . LEU A 1 133 ? -15.863 -4.236 5.927 1.00 90.06 133 LEU A O 1
ATOM 1049 N N . ALA A 1 134 ? -15.705 -3.427 3.836 1.00 90.88 134 ALA A N 1
ATOM 1050 C CA . ALA A 1 134 ? -14.323 -3.829 3.625 1.00 90.88 134 ALA A CA 1
ATOM 1051 C C . ALA A 1 134 ? -13.384 -2.823 4.313 1.00 90.88 134 ALA A C 1
ATOM 1053 O O . ALA A 1 134 ? -12.937 -1.857 3.703 1.00 90.88 134 ALA A O 1
ATOM 1054 N N . GLU A 1 135 ? -13.129 -3.054 5.600 1.00 91.19 135 GLU A N 1
ATOM 1055 C CA . GLU A 1 135 ? -12.201 -2.278 6.433 1.00 91.19 135 GLU A CA 1
ATOM 1056 C C . GLU A 1 135 ? -10.730 -2.567 6.088 1.00 91.19 135 GLU A C 1
ATOM 1058 O O . GLU A 1 135 ? -10.406 -3.590 5.470 1.00 91.19 135 GLU A O 1
ATOM 1063 N N . GLY A 1 136 ? -9.827 -1.685 6.523 1.00 91.25 136 GLY A N 1
ATOM 1064 C CA . GLY A 1 136 ? -8.417 -1.732 6.129 1.00 91.25 136 GLY A CA 1
ATOM 1065 C C . GLY A 1 136 ? -8.236 -1.312 4.675 1.00 91.25 136 GLY A C 1
ATOM 1066 O O . GLY A 1 136 ? -9.121 -0.700 4.094 1.00 91.25 136 GLY A O 1
ATOM 1067 N N . GLY A 1 137 ? -7.114 -1.653 4.053 1.00 90.00 137 GLY A N 1
ATOM 1068 C CA . GLY A 1 137 ? -6.890 -1.392 2.628 1.00 90.00 137 GLY A CA 1
ATOM 1069 C C . GLY A 1 137 ? -5.922 -2.396 2.017 1.00 90.00 137 GLY A C 1
ATOM 1070 O O . GLY A 1 137 ? -5.356 -3.204 2.741 1.00 90.00 137 GLY A O 1
ATOM 1071 N N . PRO A 1 138 ? -5.717 -2.414 0.694 1.00 89.62 138 PRO A N 1
ATOM 1072 C CA . PRO A 1 138 ? -4.987 -3.491 0.043 1.00 89.62 138 PRO A CA 1
ATOM 1073 C C . PRO A 1 138 ? -3.534 -3.512 0.525 1.00 89.62 138 PRO A C 1
ATOM 1075 O O . PRO A 1 138 ? -2.877 -2.470 0.560 1.00 89.62 138 PRO A O 1
ATOM 1078 N N . GLN A 1 139 ? -3.032 -4.692 0.890 1.00 87.19 139 GLN A N 1
ATOM 1079 C CA . GLN A 1 139 ? -1.669 -4.856 1.391 1.00 87.19 139 GLN A CA 1
ATOM 1080 C C . GLN A 1 139 ? -0.919 -5.983 0.679 1.00 87.19 139 GLN A C 1
ATOM 1082 O O . GLN A 1 139 ? -0.107 -5.702 -0.197 1.00 87.19 139 GLN A O 1
ATOM 1087 N N . MET A 1 140 ? -1.187 -7.257 0.977 1.00 85.94 140 MET A N 1
ATOM 1088 C CA . MET A 1 140 ? -0.589 -8.347 0.206 1.00 85.94 140 MET A CA 1
ATOM 1089 C C . MET A 1 140 ? -1.447 -8.610 -1.014 1.00 85.94 140 MET A C 1
ATOM 1091 O O . MET A 1 140 ? -2.670 -8.706 -0.916 1.00 85.94 140 MET A O 1
ATOM 1095 N N . LEU A 1 141 ? -0.791 -8.766 -2.157 1.00 85.12 141 LEU A N 1
ATOM 1096 C CA . LEU A 1 141 ? -1.421 -9.132 -3.412 1.00 85.12 141 LEU A CA 1
ATOM 1097 C C . LEU A 1 141 ? -0.876 -10.502 -3.832 1.00 85.12 141 LEU A C 1
ATOM 1099 O O . LEU A 1 141 ? 0.339 -10.699 -3.847 1.00 85.12 141 LEU A O 1
ATOM 1103 N N . GLN A 1 142 ? -1.747 -11.423 -4.248 1.00 85.81 142 GLN A N 1
ATOM 1104 C CA . GLN A 1 142 ? -1.358 -12.683 -4.898 1.00 85.81 142 GLN A CA 1
ATOM 1105 C C . GLN A 1 142 ? -2.210 -12.917 -6.156 1.00 85.81 142 GLN A C 1
ATOM 1107 O O . GLN A 1 142 ? -3.431 -12.917 -6.072 1.00 85.81 142 GLN A O 1
ATOM 1112 N N . LEU A 1 143 ? -1.599 -13.122 -7.327 1.00 85.19 143 LEU A N 1
ATOM 1113 C CA . LEU A 1 143 ? -2.330 -13.470 -8.551 1.00 85.19 143 LEU A CA 1
ATOM 1114 C C . LEU A 1 143 ? -2.396 -14.991 -8.673 1.00 85.19 143 LEU A C 1
ATOM 1116 O O . LEU A 1 143 ? -1.434 -15.695 -8.341 1.00 85.19 143 LEU A O 1
ATOM 1120 N N . SER A 1 144 ? -3.530 -15.503 -9.141 1.00 86.12 144 SER A N 1
ATOM 1121 C CA . SER A 1 144 ? -3.663 -16.910 -9.503 1.00 86.12 144 SER A CA 1
ATOM 1122 C C . SER A 1 144 ? -2.736 -17.265 -10.664 1.00 86.12 144 SER A C 1
ATOM 1124 O O . SER A 1 144 ? -2.407 -16.431 -11.506 1.00 86.12 144 SER A O 1
ATOM 1126 N N . LEU A 1 145 ? -2.347 -18.540 -10.744 1.00 83.56 145 LEU A N 1
ATOM 1127 C CA . LEU A 1 145 ? -1.461 -19.039 -11.799 1.00 83.56 145 LEU A CA 1
ATOM 1128 C C . LEU A 1 145 ? -2.010 -18.787 -13.215 1.00 83.56 145 LEU A C 1
ATOM 1130 O O . LEU A 1 145 ? -1.240 -18.548 -14.137 1.00 83.56 145 LEU A O 1
ATOM 1134 N N . ASP A 1 146 ? -3.335 -18.822 -13.380 1.00 85.94 146 ASP A N 1
ATOM 1135 C CA . ASP A 1 146 ? -4.023 -18.548 -14.648 1.00 85.94 146 ASP A CA 1
ATOM 1136 C C . ASP A 1 146 ? -4.204 -17.047 -14.949 1.00 85.94 146 ASP A C 1
ATOM 1138 O O . ASP A 1 146 ? -4.757 -16.701 -15.991 1.00 85.94 146 ASP A O 1
ATOM 1142 N N . GLY A 1 147 ? -3.781 -16.157 -14.045 1.00 81.06 147 GLY A N 1
ATOM 1143 C CA . GLY A 1 147 ? -3.904 -14.706 -14.187 1.00 81.06 147 GLY A CA 1
ATOM 1144 C C . GLY A 1 147 ? -5.320 -14.144 -14.024 1.00 81.06 147 GLY A C 1
ATOM 1145 O O . GLY A 1 147 ? -5.523 -12.958 -14.256 1.00 81.06 147 GLY A O 1
ATOM 1146 N N . LYS A 1 148 ? -6.313 -14.962 -13.649 1.00 85.06 148 LYS A N 1
ATOM 1147 C CA . LYS A 1 148 ? -7.735 -14.563 -13.653 1.00 85.06 148 LYS A CA 1
ATOM 1148 C C . LYS A 1 148 ? -8.270 -14.064 -12.314 1.00 85.06 148 LYS A C 1
ATOM 1150 O O . LYS A 1 148 ? -9.397 -13.579 -12.262 1.00 85.06 148 LYS A O 1
ATOM 1155 N N . ARG A 1 149 ? -7.532 -14.249 -11.218 1.00 89.88 149 ARG A N 1
ATOM 1156 C CA . ARG A 1 149 ? -7.985 -13.917 -9.860 1.00 89.88 149 ARG A CA 1
ATOM 1157 C C . ARG A 1 149 ? -6.871 -13.224 -9.101 1.00 89.88 149 ARG A C 1
ATOM 1159 O O . ARG A 1 149 ? -5.768 -13.755 -9.006 1.00 89.88 149 ARG A O 1
ATOM 1166 N N . LEU A 1 150 ? -7.195 -12.074 -8.527 1.00 86.38 150 LEU A N 1
ATOM 1167 C CA . LEU A 1 150 ? -6.330 -11.349 -7.610 1.00 86.38 150 LEU A CA 1
ATOM 1168 C C . LEU A 1 150 ? -6.832 -11.572 -6.181 1.00 86.38 150 LEU A C 1
ATOM 1170 O O . LEU A 1 150 ? -7.971 -11.241 -5.860 1.00 86.38 150 LEU A O 1
ATOM 1174 N N . TYR A 1 151 ? -5.987 -12.150 -5.337 1.00 89.75 151 TYR A N 1
ATOM 1175 C CA . TYR A 1 151 ? -6.203 -12.292 -3.903 1.00 89.75 151 TYR A CA 1
ATOM 1176 C C . TYR A 1 151 ? -5.554 -11.110 -3.187 1.00 89.75 151 TYR A C 1
ATOM 1178 O O . TYR A 1 151 ? -4.432 -10.725 -3.522 1.00 89.75 151 TYR A O 1
ATOM 1186 N N . VAL A 1 152 ? -6.263 -10.539 -2.216 1.00 89.88 152 VAL A N 1
ATOM 1187 C CA . VAL A 1 152 ? -5.873 -9.301 -1.534 1.00 89.88 152 VAL A CA 1
ATOM 1188 C C . VAL A 1 152 ? -6.077 -9.466 -0.032 1.00 89.88 152 VAL A C 1
ATOM 1190 O O . VAL A 1 152 ? -7.148 -9.901 0.388 1.00 89.88 152 VAL A O 1
ATOM 1193 N N . THR A 1 153 ? -5.075 -9.112 0.774 1.00 90.44 153 THR A N 1
ATOM 1194 C CA . THR A 1 153 ? -5.235 -8.921 2.228 1.00 90.44 153 THR A CA 1
ATOM 1195 C C . THR A 1 153 ? -5.391 -7.442 2.563 1.00 90.44 153 THR A C 1
ATOM 1197 O O . THR A 1 153 ? -4.982 -6.585 1.777 1.00 90.44 153 THR A O 1
ATOM 1200 N N . ASN A 1 154 ? -5.990 -7.141 3.719 1.00 90.75 154 ASN A N 1
ATOM 1201 C CA . ASN A 1 154 ? -6.397 -5.780 4.086 1.00 90.75 154 ASN A CA 1
ATOM 1202 C C . ASN A 1 154 ? -5.675 -5.161 5.309 1.00 90.75 154 ASN A C 1
ATOM 1204 O O . ASN A 1 154 ? -5.842 -3.975 5.600 1.00 90.75 154 ASN A O 1
ATOM 1208 N N . SER A 1 155 ? -4.880 -5.946 6.037 1.00 89.88 155 SER A N 1
ATOM 1209 C CA . SER A 1 155 ? -4.124 -5.521 7.229 1.00 89.88 155 SER A CA 1
ATOM 1210 C C . SER A 1 155 ? -2.676 -5.168 6.875 1.00 89.88 155 SER A C 1
ATOM 1212 O O . SER A 1 155 ? -2.085 -5.811 6.004 1.00 89.88 155 SER A O 1
ATOM 1214 N N . LEU A 1 156 ? -2.103 -4.157 7.542 1.00 87.12 156 LEU A N 1
ATOM 1215 C CA . LEU A 1 156 ? -0.711 -3.732 7.349 1.00 87.12 156 LEU A CA 1
ATOM 1216 C C . LEU A 1 156 ? 0.122 -3.866 8.620 1.00 87.12 156 LEU A C 1
ATOM 1218 O O . LEU A 1 156 ? 1.147 -4.546 8.627 1.00 87.12 156 LEU A O 1
ATOM 1222 N N . TYR A 1 157 ? -0.270 -3.161 9.677 1.00 87.62 157 TYR A N 1
ATOM 1223 C CA . TYR A 1 157 ? 0.463 -3.140 10.936 1.00 87.62 157 TYR A CA 1
ATOM 1224 C C . TYR A 1 157 ? -0.508 -2.813 12.056 1.00 87.62 157 TYR A C 1
ATOM 1226 O O . TYR A 1 157 ? -1.150 -1.768 12.040 1.00 87.62 157 TYR A O 1
ATOM 1234 N N . SER A 1 158 ? -0.569 -3.672 13.071 1.00 88.44 158 SER A N 1
ATOM 1235 C CA . SER A 1 158 ? -1.628 -3.644 14.085 1.00 88.44 158 SER A CA 1
ATOM 1236 C C . SER A 1 158 ? -1.835 -2.287 14.771 1.00 88.44 158 SER A C 1
ATOM 1238 O O . SER A 1 158 ? -2.971 -1.933 15.074 1.00 88.44 158 SER A O 1
ATOM 1240 N N . HIS A 1 159 ? -0.780 -1.496 14.999 1.00 88.50 159 HIS A N 1
ATOM 1241 C CA . HIS A 1 159 ? -0.929 -0.150 15.571 1.00 88.50 159 HIS A CA 1
ATOM 1242 C C . HIS A 1 159 ? -1.636 0.812 14.608 1.00 88.50 159 HIS A C 1
ATOM 1244 O O . HIS A 1 159 ? -2.431 1.635 15.046 1.00 88.50 159 HIS A O 1
ATOM 1250 N N . TRP A 1 160 ? -1.354 0.710 13.309 1.00 89.62 160 TRP A N 1
ATOM 1251 C CA . TRP A 1 160 ? -1.948 1.554 12.273 1.00 89.62 160 TRP A CA 1
ATOM 1252 C C . TRP A 1 160 ? -3.369 1.103 11.957 1.00 89.62 160 TRP A C 1
ATOM 1254 O O . TRP A 1 160 ? -4.268 1.939 11.919 1.00 89.62 160 TRP A O 1
ATOM 1264 N N . ASP A 1 161 ? -3.579 -0.207 11.813 1.00 90.38 161 ASP A N 1
ATOM 1265 C CA . ASP A 1 161 ? -4.889 -0.807 11.558 1.00 90.38 161 ASP A CA 1
ATOM 1266 C C . ASP A 1 161 ? -5.893 -0.347 12.627 1.00 90.38 161 ASP A C 1
ATOM 1268 O O . ASP A 1 161 ? -6.913 0.259 12.312 1.00 90.38 161 ASP A O 1
ATOM 1272 N N . LYS A 1 162 ? -5.548 -0.512 13.912 1.00 90.00 162 LYS A N 1
ATOM 1273 C CA . LYS A 1 162 ? -6.400 -0.119 15.049 1.00 90.00 162 LYS A CA 1
ATOM 1274 C C . LYS A 1 162 ? -6.614 1.388 15.160 1.00 90.00 162 LYS A C 1
ATOM 1276 O O . LYS A 1 162 ? -7.637 1.826 15.689 1.00 90.00 162 LYS A O 1
ATOM 1281 N N . GLN A 1 163 ? -5.630 2.180 14.740 1.00 90.06 163 GLN A N 1
ATOM 1282 C CA . GLN A 1 163 ? -5.701 3.635 14.803 1.00 90.06 163 GLN A CA 1
ATOM 1283 C C . GLN A 1 163 ? -6.626 4.204 13.725 1.00 90.06 163 GLN A C 1
ATOM 1285 O O . GLN A 1 163 ? -7.354 5.156 14.001 1.00 90.06 163 GLN A O 1
ATOM 1290 N N . LEU A 1 164 ? -6.577 3.645 12.515 1.00 88.25 164 LEU A N 1
ATOM 1291 C CA . LEU A 1 164 ? -7.205 4.220 11.324 1.00 88.25 164 LEU A CA 1
ATOM 1292 C C . LEU A 1 164 ? -8.523 3.540 10.949 1.00 88.25 164 LEU A C 1
ATOM 1294 O O . LEU A 1 164 ? -9.398 4.200 10.397 1.00 88.25 164 LEU A O 1
ATOM 1298 N N . PHE A 1 165 ? -8.688 2.262 11.291 1.00 89.38 165 PHE A N 1
ATOM 1299 C CA . PHE A 1 165 ? -9.844 1.454 10.915 1.00 89.38 165 PHE A CA 1
ATOM 1300 C C . PHE A 1 165 ? -10.528 0.902 12.165 1.00 89.38 165 PHE A C 1
ATOM 1302 O O . PHE A 1 165 ? -10.036 -0.005 12.840 1.00 89.38 165 PHE A O 1
ATOM 1309 N N . ALA A 1 166 ? -11.683 1.476 12.510 1.00 84.06 166 ALA A N 1
ATOM 1310 C CA . ALA A 1 166 ? -12.394 1.135 13.740 1.00 84.06 166 ALA A CA 1
ATOM 1311 C C . ALA A 1 166 ? -12.826 -0.341 13.773 1.00 84.06 166 ALA A C 1
ATOM 1313 O O . ALA A 1 166 ? -12.715 -0.969 14.827 1.00 84.06 166 ALA A O 1
ATOM 1314 N N . GLY A 1 167 ? -13.243 -0.900 12.631 1.00 82.62 167 GLY A N 1
ATOM 1315 C CA . GLY A 1 167 ? -13.620 -2.308 12.503 1.00 82.62 167 GLY A CA 1
ATOM 1316 C C . GLY A 1 167 ? -12.463 -3.305 12.623 1.00 82.62 167 GLY A C 1
ATOM 1317 O O . GLY A 1 167 ? -12.720 -4.495 12.758 1.00 82.62 167 GLY A O 1
ATOM 1318 N N . MET A 1 168 ? -11.202 -2.851 12.629 1.00 83.44 168 MET A N 1
ATOM 1319 C CA . MET A 1 168 ? -10.012 -3.707 12.784 1.00 83.44 168 MET A CA 1
ATOM 1320 C C . MET A 1 168 ? -9.465 -3.725 14.218 1.00 83.44 168 MET A C 1
ATOM 1322 O O . MET A 1 168 ? -8.345 -4.174 14.472 1.00 83.44 168 MET A O 1
ATOM 1326 N N . LYS A 1 169 ? -10.234 -3.210 15.185 1.00 73.38 169 LYS A N 1
ATOM 1327 C CA . LYS A 1 169 ? -9.808 -3.147 16.589 1.00 73.38 169 LYS A CA 1
ATOM 1328 C C . LYS A 1 169 ? -9.751 -4.511 17.287 1.00 73.38 169 LYS A C 1
ATOM 1330 O O . LYS A 1 169 ? -9.130 -4.594 18.346 1.00 73.38 169 LYS A O 1
ATOM 1335 N N . GLU A 1 170 ? -10.261 -5.574 16.664 1.00 65.12 170 GLU A N 1
ATOM 1336 C CA . GLU A 1 170 ? -10.244 -6.937 17.198 1.00 65.12 170 GLU A CA 1
ATOM 1337 C C . GLU A 1 170 ? -9.973 -7.998 16.117 1.00 65.12 170 GLU A C 1
ATOM 1339 O O . GLU A 1 170 ? -10.786 -8.211 15.227 1.00 65.12 170 GLU A O 1
ATOM 1344 N N . GLU A 1 171 ? -8.868 -8.728 16.278 1.00 43.78 171 GLU A N 1
ATOM 1345 C CA . GLU A 1 171 ? -8.809 -10.174 16.044 1.00 43.78 171 GLU A CA 1
ATOM 1346 C C . GLU A 1 171 ? -8.094 -10.771 17.265 1.00 43.78 171 GLU A C 1
ATOM 1348 O O . GLU A 1 171 ? -6.871 -10.708 17.390 1.00 43.78 171 GLU A O 1
ATOM 1353 N N . VAL A 1 172 ? -8.871 -11.260 18.233 1.00 43.03 172 VAL A N 1
ATOM 1354 C CA . VAL A 1 172 ? -8.395 -12.283 19.167 1.00 43.03 172 VAL A CA 1
ATOM 1355 C C . VAL A 1 172 ? -8.943 -13.601 18.647 1.00 43.03 172 VAL A C 1
ATOM 1357 O O . VAL A 1 172 ? -10.123 -13.886 18.845 1.00 43.03 172 VAL A O 1
ATOM 1360 N N . GLN A 1 173 ? -8.085 -14.383 17.996 1.00 30.45 173 GLN A N 1
ATOM 1361 C CA . GLN A 1 173 ? -8.090 -15.842 18.086 1.00 30.45 173 GLN A CA 1
ATOM 1362 C C . GLN A 1 173 ? -6.650 -16.336 18.147 1.00 30.45 173 GLN A C 1
ATOM 1364 O O . GLN A 1 173 ? -5.839 -15.887 17.308 1.00 30.45 173 GLN A O 1
#

Radius of gyration: 16.84 Å; chains: 1; bounding box: 49×43×41 Å

Sequence (173 aa):
MNAMINTEWGSPNSIKNGFNIEDVKNGKYGSHITIYNWKEKASDKLWNFTVLKDKCHLSASMVMLSRTFEYEIGLCCWLHGTIKQFDLTDPGNIKLVGSLFIGGILHSGTGVKVIEEGNYMELPDPLVVKDKLAEGGPQMLQLSLDGKRLYVTNSLYSHWDKQLFAGMKEEVQ